Protein AF-X1SFY9-F1 (afdb_monomer)

Sequence (56 aa):
MKNVILLTIDTLRKDVLGCYDSKSNLTPFIDSLQGSCIRFTNMQATGPYTQASFPA

Secondary structure (DSSP, 8-state):
---------TT--GGG-GGGT-SS---HHHHHTGGGSPPPSS---SSSSHHHHS--

Radius of gyration: 13.26 Å; Cα contacts (8 Å, |Δi|>4): 34; chains: 1; bounding box: 34×21×32 Å

InterPro domains:
  IPR000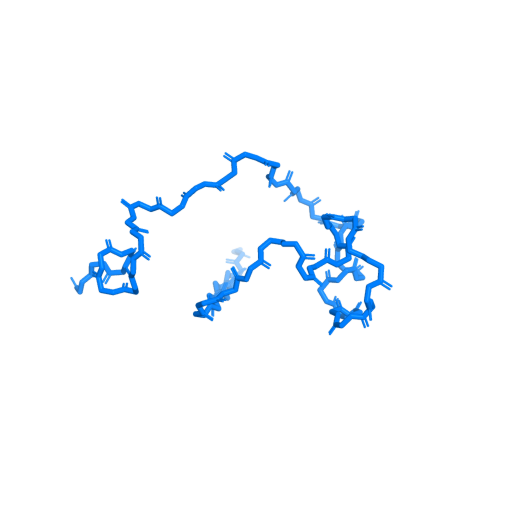917 Sulfatase, N-terminal [PF00884] (2-55)
  IPR017850 Alkaline-phosphatase-like, core domain superfamily [G3DSA:3.40.720.10] (1-56)
  IPR017850 Alkaline-phosphatase-like, core domain superfamily [SSF53649] (2-54)

Structure (mmCIF, N/CA/C/O backbone):
data_AF-X1SFY9-F1
#
_entry.id   AF-X1SFY9-F1
#
loop_
_atom_site.group_PDB
_atom_site.id
_atom_site.type_symbol
_atom_site.label_atom_id
_atom_site.label_alt_id
_atom_site.label_comp_id
_atom_site.label_asym_id
_atom_site.label_entity_id
_atom_site.label_seq_id
_atom_site.pdbx_PDB_ins_code
_atom_site.Cartn_x
_atom_site.Cartn_y
_atom_site.Cartn_z
_atom_site.occupancy
_atom_site.B_iso_or_equiv
_atom_site.auth_seq_id
_atom_site.auth_comp_id
_atom_site.auth_asym_id
_atom_site.auth_atom_id
_atom_site.pdbx_PDB_model_num
ATOM 1 N N . MET A 1 1 ? -18.934 5.548 19.350 1.00 81.62 1 MET A N 1
ATOM 2 C CA . MET A 1 1 ? -18.881 5.400 17.876 1.00 81.62 1 MET A CA 1
ATOM 3 C C . MET A 1 1 ? -17.441 5.583 17.420 1.00 81.62 1 MET A C 1
ATOM 5 O O . MET A 1 1 ? -16.709 6.285 18.107 1.00 81.62 1 MET A O 1
ATOM 9 N N . LYS A 1 2 ? -17.021 4.941 16.325 1.00 93.25 2 LYS A N 1
ATOM 10 C CA . LYS A 1 2 ? -15.689 5.135 15.730 1.00 93.25 2 LYS A CA 1
ATOM 11 C C . LYS A 1 2 ? -15.857 5.789 14.364 1.00 93.25 2 LYS A C 1
ATOM 13 O O . LYS A 1 2 ? -16.671 5.322 13.575 1.00 93.25 2 LYS A O 1
ATOM 18 N N . ASN A 1 3 ? -15.087 6.839 14.106 1.00 96.88 3 ASN A N 1
ATOM 19 C CA . ASN A 1 3 ? -14.997 7.435 12.779 1.00 96.88 3 ASN A CA 1
ATOM 20 C C . ASN A 1 3 ? -14.042 6.597 11.928 1.00 96.88 3 ASN A C 1
ATOM 22 O O . ASN A 1 3 ? -13.043 6.088 12.441 1.00 96.88 3 ASN A O 1
ATOM 26 N N . VAL A 1 4 ? -14.353 6.453 10.643 1.00 97.00 4 VAL A N 1
ATOM 27 C CA . VAL A 1 4 ? -13.551 5.676 9.694 1.00 97.00 4 VAL A CA 1
ATOM 28 C C . VAL A 1 4 ? -13.181 6.574 8.523 1.00 97.00 4 VAL A C 1
ATOM 30 O O . VAL A 1 4 ? -14.041 7.258 7.974 1.00 97.00 4 VAL A O 1
ATOM 33 N N . ILE A 1 5 ? -11.902 6.559 8.150 1.00 95.69 5 ILE A N 1
ATOM 34 C CA . ILE A 1 5 ? -11.377 7.215 6.951 1.00 95.69 5 ILE A CA 1
ATOM 35 C C . ILE A 1 5 ? -10.800 6.118 6.058 1.00 95.69 5 ILE A C 1
ATOM 37 O O . ILE A 1 5 ? -9.927 5.368 6.495 1.00 95.69 5 ILE A O 1
ATOM 41 N N . LEU A 1 6 ? -11.286 6.032 4.820 1.00 95.12 6 LEU A N 1
ATOM 42 C CA . LEU A 1 6 ? -10.735 5.162 3.784 1.00 95.12 6 LEU A CA 1
ATOM 43 C C . LEU A 1 6 ? -9.913 6.014 2.813 1.00 95.12 6 LEU A C 1
ATOM 45 O O . LEU A 1 6 ? -10.464 6.851 2.105 1.00 95.12 6 LEU A O 1
ATOM 49 N N . LEU A 1 7 ? -8.599 5.792 2.790 1.00 94.50 7 LEU A N 1
ATOM 50 C CA . LEU A 1 7 ? -7.686 6.403 1.829 1.00 94.50 7 LEU A CA 1
ATOM 51 C C . LEU A 1 7 ? -7.326 5.376 0.753 1.00 94.50 7 LEU A C 1
ATOM 53 O O . LEU A 1 7 ? -6.744 4.337 1.058 1.00 94.50 7 LEU A O 1
ATOM 57 N N . THR A 1 8 ? -7.638 5.686 -0.502 1.00 93.25 8 THR A N 1
ATOM 58 C CA . THR A 1 8 ? -7.239 4.899 -1.675 1.00 93.25 8 THR A CA 1
ATOM 59 C C . THR A 1 8 ? -6.288 5.715 -2.541 1.00 93.25 8 THR A C 1
ATOM 61 O O . THR A 1 8 ? -6.484 6.918 -2.699 1.00 93.25 8 THR A O 1
ATOM 64 N N . ILE A 1 9 ? -5.270 5.072 -3.112 1.00 93.81 9 ILE A N 1
ATOM 65 C CA . ILE A 1 9 ? -4.268 5.719 -3.969 1.00 93.81 9 ILE A CA 1
ATOM 66 C C . ILE A 1 9 ? -4.215 4.948 -5.287 1.00 93.81 9 ILE A C 1
ATOM 68 O O . ILE A 1 9 ? -4.005 3.735 -5.282 1.0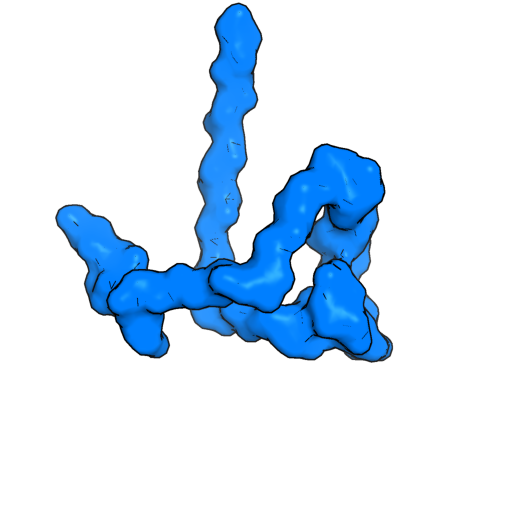0 93.81 9 ILE A O 1
ATOM 72 N N . ASP A 1 10 ? -4.416 5.643 -6.403 1.00 93.94 10 ASP A N 1
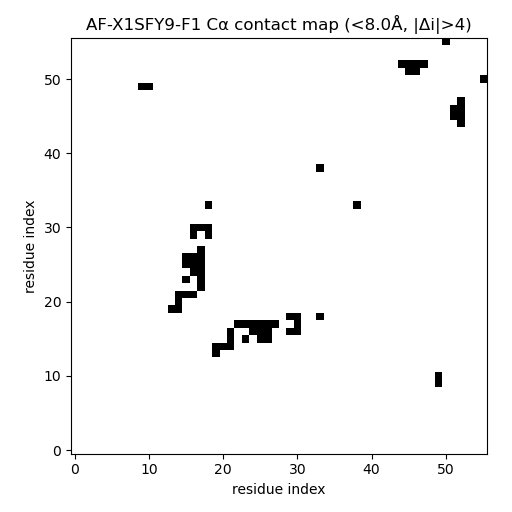ATOM 73 C CA . ASP A 1 10 ? -4.379 5.030 -7.729 1.00 93.94 10 ASP A CA 1
ATOM 74 C C . ASP A 1 10 ? -2.935 4.786 -8.180 1.00 93.94 10 ASP A C 1
ATOM 76 O O . ASP A 1 10 ? -2.041 5.594 -7.921 1.00 93.94 10 ASP A O 1
ATOM 80 N N . THR A 1 11 ? -2.698 3.666 -8.865 1.00 92.81 11 THR A N 1
ATOM 81 C CA . THR A 1 11 ? -1.382 3.263 -9.404 1.00 92.81 11 THR A CA 1
ATOM 82 C C . THR A 1 11 ? -0.232 3.167 -8.380 1.00 92.81 11 THR A C 1
ATOM 84 O O . THR A 1 11 ? 0.944 3.200 -8.751 1.00 92.81 11 THR A O 1
ATOM 87 N N . LEU A 1 12 ? -0.534 3.003 -7.084 1.00 93.81 12 LEU A N 1
ATOM 88 C CA . LEU A 1 12 ? 0.495 2.887 -6.048 1.00 93.81 12 LEU A CA 1
ATOM 89 C C . LEU A 1 12 ? 1.247 1.556 -6.144 1.00 93.81 12 LEU A C 1
ATOM 91 O O . LEU A 1 12 ? 0.686 0.475 -5.964 1.00 93.81 12 LEU A O 1
ATOM 95 N N . ARG A 1 13 ? 2.556 1.643 -6.355 1.00 93.38 13 ARG A N 1
ATOM 96 C CA . ARG A 1 13 ? 3.444 0.484 -6.340 1.00 93.38 13 ARG A CA 1
ATOM 97 C C . ARG A 1 13 ? 3.874 0.124 -4.919 1.00 93.38 13 ARG A C 1
ATOM 99 O O . ARG A 1 13 ? 4.196 0.991 -4.116 1.00 93.38 13 ARG A O 1
ATOM 106 N N . LYS A 1 14 ? 3.956 -1.174 -4.623 1.00 95.12 14 LYS A N 1
ATOM 107 C CA . LYS A 1 14 ? 4.450 -1.672 -3.329 1.00 95.12 14 LYS A CA 1
ATOM 108 C C . LYS A 1 14 ? 5.924 -1.324 -3.099 1.00 95.12 14 LYS A C 1
ATOM 110 O O . LYS A 1 14 ? 6.297 -0.948 -1.997 1.00 95.12 14 LYS A O 1
ATOM 115 N N . ASP A 1 15 ? 6.753 -1.440 -4.131 1.00 95.25 15 ASP A N 1
ATOM 116 C CA . ASP A 1 15 ? 8.213 -1.360 -4.031 1.00 95.25 15 ASP A CA 1
ATOM 117 C C . ASP A 1 15 ? 8.769 0.065 -3.887 1.00 95.25 15 ASP A C 1
ATOM 119 O O . ASP A 1 15 ? 9.966 0.231 -3.676 1.00 95.25 15 ASP A O 1
ATOM 123 N N . VAL A 1 16 ? 7.920 1.097 -3.965 1.00 96.06 16 VAL A N 1
ATOM 124 C CA . VAL A 1 16 ? 8.331 2.486 -3.689 1.00 96.06 16 VAL A CA 1
ATOM 125 C C . VAL A 1 16 ? 8.160 2.883 -2.222 1.00 96.06 16 VAL A C 1
ATOM 127 O O . VAL A 1 16 ? 8.753 3.873 -1.798 1.00 96.06 16 VAL A O 1
ATOM 130 N N . LEU A 1 17 ? 7.386 2.114 -1.453 1.00 96.62 17 LEU A N 1
ATOM 131 C CA . LEU A 1 17 ? 7.048 2.397 -0.060 1.00 96.62 17 LEU A CA 1
ATOM 132 C C . LEU A 1 17 ? 8.153 1.910 0.885 1.00 96.62 17 LEU A C 1
ATOM 134 O O . LEU A 1 17 ? 8.556 0.744 0.827 1.00 96.62 17 LEU A O 1
ATOM 138 N N . GLY A 1 18 ? 8.627 2.773 1.785 1.00 96.31 18 GLY A N 1
ATOM 139 C CA . GLY A 1 18 ? 9.643 2.406 2.781 1.00 96.31 18 GLY A CA 1
ATOM 140 C C . GLY A 1 18 ? 9.153 1.310 3.727 1.00 96.31 18 GLY A C 1
ATOM 141 O O . GLY A 1 18 ? 9.905 0.404 4.085 1.00 96.31 18 GLY A O 1
ATOM 142 N N . CYS A 1 19 ? 7.853 1.297 4.020 1.00 94.81 19 CYS A N 1
ATOM 143 C CA . CYS A 1 19 ? 7.192 0.233 4.761 1.00 94.81 19 CYS A CA 1
ATOM 144 C C . CYS A 1 19 ? 7.130 -1.107 4.010 1.00 94.81 19 CYS A C 1
ATOM 146 O O . CYS A 1 19 ? 6.572 -2.059 4.537 1.00 94.81 19 CYS A O 1
ATOM 148 N N . TYR A 1 20 ? 7.700 -1.231 2.812 1.00 95.62 20 TYR A N 1
ATOM 149 C CA . TYR A 1 20 ? 7.971 -2.508 2.143 1.00 95.62 20 TYR A CA 1
ATOM 150 C C . TYR A 1 20 ? 9.435 -2.593 1.681 1.00 95.62 20 TYR A C 1
ATOM 152 O O . TYR A 1 20 ? 9.724 -3.155 0.627 1.00 95.62 20 TYR A O 1
ATOM 160 N N . ASP A 1 21 ? 10.347 -2.040 2.486 1.00 93.75 21 ASP A N 1
ATOM 161 C CA . ASP A 1 21 ? 11.808 -2.115 2.337 1.00 93.75 21 ASP A CA 1
ATOM 162 C C . ASP A 1 21 ? 12.395 -1.276 1.184 1.00 93.75 21 ASP A C 1
ATOM 164 O O . ASP A 1 21 ? 13.559 -1.447 0.800 1.00 93.75 21 ASP A O 1
ATOM 168 N N . SER A 1 22 ? 11.628 -0.317 0.653 1.00 96.12 22 SER A N 1
ATOM 169 C CA . SER A 1 22 ? 12.157 0.676 -0.287 1.00 96.12 22 SER A CA 1
ATOM 170 C C . SER A 1 22 ? 13.231 1.550 0.367 1.00 96.12 22 SER A C 1
ATOM 172 O O . SER A 1 22 ? 13.051 2.084 1.461 1.00 96.12 22 SER A O 1
ATOM 174 N N . LYS A 1 23 ? 14.340 1.768 -0.348 1.00 94.44 23 LYS A N 1
ATOM 175 C CA . LYS A 1 23 ? 15.454 2.634 0.087 1.00 94.44 23 LYS A CA 1
ATOM 176 C C . LYS A 1 23 ? 15.378 4.056 -0.47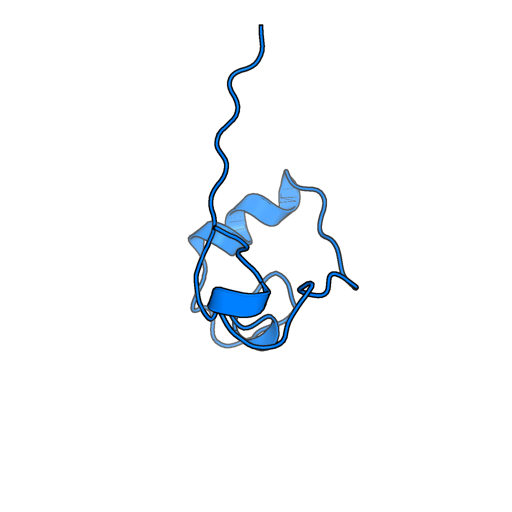1 1.00 94.44 23 LYS A C 1
ATOM 178 O O . LYS A 1 23 ? 16.274 4.855 -0.217 1.00 94.44 23 LYS A O 1
ATOM 183 N N . SER A 1 24 ? 14.344 4.373 -1.253 1.00 93.25 24 SER A N 1
ATOM 184 C CA . SER A 1 24 ? 14.215 5.673 -1.923 1.00 93.25 24 SER A CA 1
ATOM 185 C C . SER A 1 24 ? 13.706 6.794 -1.008 1.00 93.25 24 SER A C 1
ATOM 187 O O . SER A 1 24 ? 13.827 7.959 -1.373 1.00 93.25 24 SER A O 1
ATOM 189 N N . ASN A 1 25 ? 13.160 6.454 0.170 1.00 93.12 25 ASN A N 1
ATOM 190 C CA . ASN A 1 25 ? 12.592 7.394 1.148 1.00 93.12 25 ASN A CA 1
ATOM 191 C C . ASN A 1 25 ? 11.546 8.361 0.546 1.00 93.12 25 ASN A C 1
ATOM 193 O O . ASN A 1 25 ? 11.473 9.532 0.914 1.00 93.12 25 ASN A O 1
ATOM 197 N N . LEU A 1 26 ? 10.742 7.885 -0.411 1.00 96.50 26 LEU A N 1
ATOM 198 C CA . LEU A 1 26 ? 9.744 8.711 -1.105 1.00 96.50 26 LEU A CA 1
ATO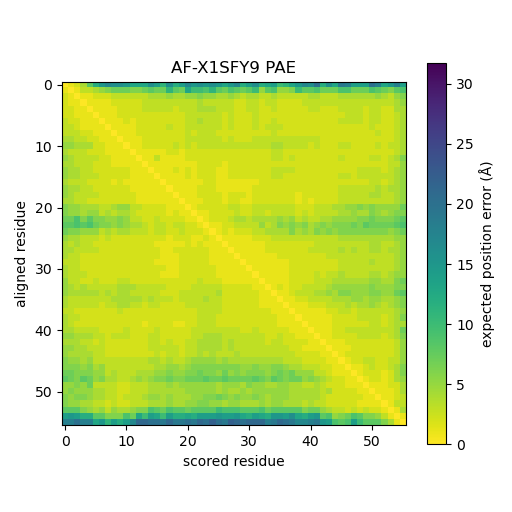M 199 C C . LEU A 1 26 ? 8.441 8.890 -0.314 1.00 96.50 26 LEU A C 1
ATOM 201 O O . LEU A 1 26 ? 7.640 9.760 -0.648 1.00 96.50 26 LEU A O 1
ATOM 205 N N . THR A 1 27 ? 8.212 8.084 0.725 1.00 96.94 27 THR A N 1
ATOM 206 C CA . THR A 1 27 ? 6.931 8.019 1.445 1.00 96.94 27 THR A CA 1
ATOM 207 C C . THR A 1 27 ? 7.041 8.206 2.962 1.00 96.94 27 THR A C 1
ATOM 209 O O . THR A 1 27 ? 6.352 7.506 3.706 1.00 96.94 27 THR A O 1
ATOM 212 N N . PRO A 1 28 ? 7.819 9.188 3.460 1.00 96.44 28 PRO A N 1
ATOM 213 C CA . PRO A 1 28 ? 8.160 9.290 4.881 1.00 96.44 28 PRO A CA 1
ATOM 214 C C . PRO A 1 28 ? 6.936 9.405 5.803 1.00 96.44 28 PRO A C 1
ATOM 216 O O . PRO A 1 28 ? 6.941 8.872 6.909 1.00 96.44 28 PRO A O 1
ATOM 219 N N . PHE A 1 29 ? 5.859 10.057 5.350 1.00 96.25 29 PHE A N 1
ATOM 22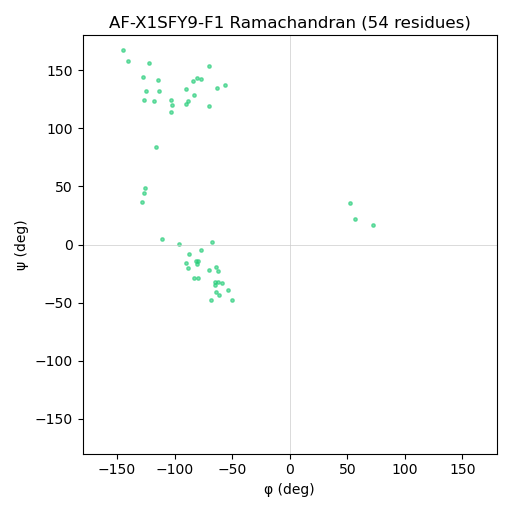0 C CA . PHE A 1 29 ? 4.620 10.143 6.124 1.00 96.25 29 PHE A CA 1
ATOM 221 C C . PHE A 1 29 ? 3.912 8.787 6.246 1.00 96.25 29 PHE A C 1
ATOM 223 O O . PHE A 1 29 ? 3.566 8.387 7.352 1.00 96.25 29 PHE A O 1
ATOM 230 N N . ILE A 1 30 ? 3.739 8.050 5.142 1.00 95.75 30 ILE A N 1
ATOM 231 C CA . ILE A 1 30 ? 3.127 6.710 5.172 1.00 95.75 30 ILE A CA 1
ATOM 232 C C . ILE A 1 30 ? 3.977 5.766 6.029 1.00 95.75 30 ILE A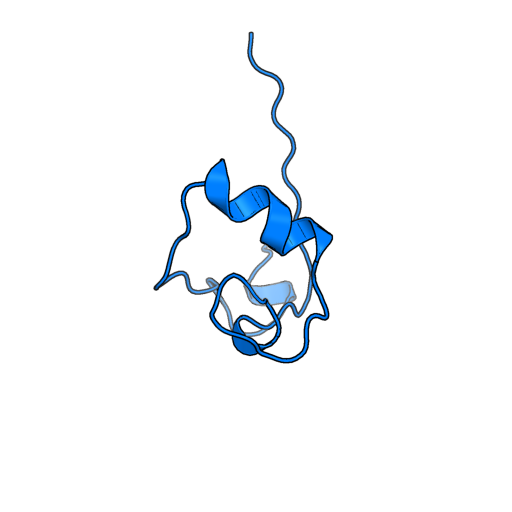 C 1
ATOM 234 O O . ILE A 1 30 ? 3.442 5.037 6.862 1.00 95.75 30 ILE A O 1
ATOM 238 N N . ASP A 1 31 ? 5.298 5.824 5.867 1.00 96.00 31 ASP A N 1
ATOM 239 C CA . ASP A 1 31 ? 6.235 4.959 6.583 1.00 96.00 31 ASP A CA 1
ATOM 240 C C . ASP A 1 31 ? 6.206 5.222 8.098 1.00 96.00 31 ASP A C 1
ATOM 242 O O . ASP A 1 31 ? 6.266 4.282 8.893 1.00 96.00 31 ASP A O 1
ATOM 246 N N . SER A 1 32 ? 5.994 6.480 8.511 1.00 95.75 32 SER A N 1
ATOM 247 C CA . SER A 1 32 ? 5.843 6.850 9.927 1.00 95.75 32 SER A CA 1
ATOM 248 C C . SER A 1 32 ? 4.630 6.210 10.615 1.00 95.75 32 SER A C 1
ATOM 250 O O . SER A 1 32 ? 4.633 6.047 11.835 1.00 95.75 32 SER A O 1
ATOM 252 N N . LEU A 1 33 ? 3.609 5.798 9.853 1.00 95.06 33 LEU A N 1
ATOM 253 C CA . LEU A 1 33 ? 2.406 5.170 10.403 1.00 95.06 33 LEU A CA 1
ATOM 254 C C . LEU A 1 33 ? 2.603 3.680 10.713 1.00 95.06 33 LEU A C 1
ATOM 256 O O . LEU A 1 33 ? 1.821 3.117 11.479 1.00 95.06 33 LEU A O 1
ATOM 260 N N . GLN A 1 34 ? 3.642 3.033 10.167 1.00 92.94 34 GLN A N 1
ATOM 261 C CA . GLN A 1 34 ? 3.819 1.577 10.241 1.00 92.94 34 GLN A CA 1
ATOM 262 C C . GLN A 1 34 ? 3.775 1.033 11.677 1.00 92.94 34 GLN A C 1
ATOM 264 O O . GLN A 1 34 ? 3.191 -0.025 11.901 1.00 92.94 34 GLN A O 1
ATOM 269 N N . GLY A 1 35 ? 4.357 1.746 12.649 1.00 94.44 35 GLY A N 1
ATOM 270 C CA . GLY A 1 35 ? 4.390 1.313 14.054 1.00 94.44 35 GLY A CA 1
ATOM 271 C C . GLY A 1 35 ? 3.011 1.209 14.720 1.00 94.44 35 GLY A C 1
ATOM 272 O O . GLY A 1 35 ? 2.868 0.507 15.717 1.00 94.44 35 GLY A O 1
ATOM 273 N N . SER A 1 36 ? 1.998 1.861 14.147 1.00 96.75 36 SER A N 1
ATOM 274 C CA . SER A 1 36 ? 0.623 1.910 14.659 1.00 96.75 36 SER A CA 1
ATOM 275 C C . SER A 1 36 ? -0.368 1.143 13.776 1.00 96.75 36 SER A C 1
ATOM 277 O O . SER A 1 36 ? -1.576 1.197 14.014 1.00 96.75 36 SER A O 1
ATOM 279 N N . CYS A 1 37 ? 0.112 0.450 12.739 1.00 96.06 37 CYS A N 1
ATOM 280 C CA . CYS A 1 37 ? -0.723 -0.191 11.727 1.00 96.06 37 CYS A CA 1
ATOM 281 C C . CYS A 1 37 ? -0.470 -1.698 11.627 1.00 96.06 37 CYS A C 1
ATOM 283 O O . CYS A 1 37 ? 0.612 -2.206 11.908 1.00 96.06 37 CYS A O 1
ATOM 285 N N . ILE A 1 38 ? -1.479 -2.416 11.134 1.00 96.75 38 ILE A N 1
ATOM 286 C CA . ILE A 1 38 ? -1.314 -3.786 10.649 1.00 96.75 38 ILE A CA 1
ATOM 287 C C . ILE A 1 38 ? -0.939 -3.705 9.168 1.00 96.75 38 ILE A C 1
ATOM 289 O O . ILE A 1 38 ? -1.665 -3.111 8.372 1.00 96.75 38 ILE A O 1
ATOM 293 N N . ARG A 1 39 ? 0.199 -4.299 8.799 1.00 95.00 39 ARG A N 1
ATOM 294 C CA . ARG A 1 39 ? 0.721 -4.307 7.426 1.00 95.00 39 ARG A CA 1
ATOM 295 C C . ARG A 1 39 ? 0.470 -5.661 6.764 1.00 95.00 39 ARG A C 1
ATOM 297 O O . ARG A 1 39 ? 0.934 -6.686 7.258 1.00 95.00 39 ARG A O 1
ATOM 304 N N . PHE A 1 40 ? -0.193 -5.659 5.611 1.00 95.88 40 PHE A N 1
ATOM 305 C CA . PHE A 1 40 ? -0.419 -6.861 4.807 1.00 95.88 40 PHE A CA 1
ATOM 306 C C . PHE A 1 40 ? 0.720 -7.057 3.801 1.00 95.88 40 PHE A C 1
ATOM 308 O O . PHE A 1 40 ? 0.962 -6.209 2.951 1.00 95.88 40 PHE A O 1
ATOM 315 N N . THR A 1 41 ? 1.428 -8.185 3.861 1.00 95.69 41 THR A N 1
ATOM 316 C CA . THR A 1 41 ? 2.583 -8.450 2.978 1.00 95.69 41 THR A CA 1
ATOM 317 C C . THR A 1 41 ? 2.208 -9.115 1.653 1.00 95.69 41 THR A C 1
ATOM 319 O O . THR A 1 41 ? 2.974 -9.012 0.690 1.00 95.69 41 THR A O 1
ATOM 322 N N . ASN A 1 42 ? 1.027 -9.740 1.591 1.00 95.06 42 ASN A N 1
ATOM 323 C CA . ASN A 1 42 ? 0.498 -10.469 0.436 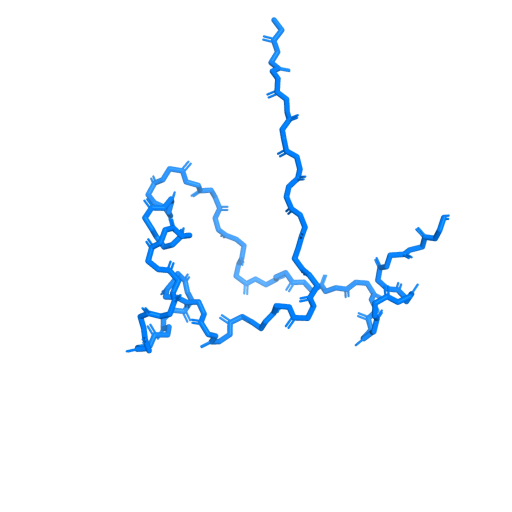1.00 95.06 42 ASN A CA 1
ATOM 324 C C . ASN A 1 42 ? -0.903 -9.967 0.027 1.00 95.06 42 ASN A C 1
ATOM 326 O O . ASN A 1 42 ? -1.837 -10.751 -0.119 1.00 95.06 42 ASN A O 1
ATOM 330 N N . MET A 1 43 ? -1.066 -8.647 -0.093 1.00 93.19 43 MET A N 1
ATOM 331 C CA . MET A 1 43 ? -2.299 -8.035 -0.595 1.00 93.19 43 MET A CA 1
ATOM 332 C C . MET A 1 43 ? -2.223 -7.862 -2.113 1.00 93.19 43 MET A C 1
ATOM 334 O O . MET A 1 43 ? -1.215 -7.383 -2.630 1.00 93.19 43 MET A O 1
ATOM 338 N N . GLN A 1 44 ? -3.285 -8.248 -2.814 1.00 93.00 44 GLN A N 1
ATOM 339 C CA . GLN A 1 44 ? -3.386 -8.173 -4.270 1.00 93.00 44 GLN A CA 1
ATOM 340 C C . GLN A 1 44 ? -4.666 -7.427 -4.646 1.00 93.00 44 GLN A C 1
ATOM 342 O O . GLN A 1 44 ? -5.683 -7.552 -3.963 1.00 93.00 44 GLN A O 1
ATOM 347 N N . ALA A 1 45 ? -4.602 -6.638 -5.717 1.00 92.69 45 ALA A N 1
ATOM 348 C CA . ALA A 1 45 ? -5.787 -6.025 -6.297 1.00 92.69 45 ALA A CA 1
ATOM 349 C C . ALA A 1 45 ? -6.666 -7.096 -6.962 1.00 92.69 45 ALA A C 1
ATOM 351 O O . ALA A 1 45 ? -6.171 -8.130 -7.411 1.00 92.69 45 ALA A O 1
ATOM 352 N N . THR A 1 46 ? -7.968 -6.835 -7.045 1.00 92.81 46 THR A N 1
ATOM 353 C CA . THR A 1 46 ? -8.932 -7.714 -7.727 1.00 92.81 46 THR A CA 1
ATOM 354 C C . THR A 1 46 ? -8.761 -7.710 -9.248 1.00 92.81 46 THR A C 1
ATOM 356 O O . THR A 1 46 ? -9.167 -8.666 -9.905 1.00 92.81 46 THR A O 1
ATOM 359 N N . GLY A 1 47 ? -8.140 -6.667 -9.808 1.00 92.94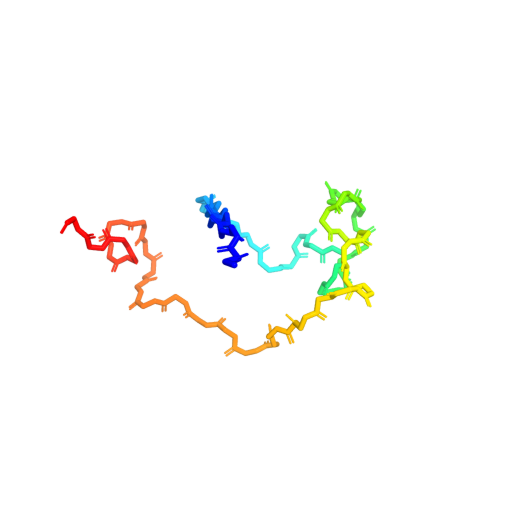 47 GLY A N 1
ATOM 360 C CA . GLY A 1 47 ? -7.832 -6.543 -11.227 1.00 92.94 47 GLY A CA 1
ATOM 361 C C . GLY A 1 47 ? -6.498 -5.828 -11.487 1.00 92.94 47 GLY A C 1
ATOM 362 O O . GLY A 1 47 ? -5.906 -5.242 -10.580 1.00 92.94 47 GLY A O 1
ATOM 363 N N . PRO A 1 48 ? -5.985 -5.875 -12.728 1.00 89.69 48 PRO A N 1
ATOM 364 C CA . PRO A 1 48 ? -4.680 -5.302 -13.060 1.00 89.69 48 PRO A CA 1
ATOM 365 C C . PRO A 1 48 ? -4.716 -3.809 -13.440 1.00 89.69 48 PRO A C 1
ATOM 367 O O . PRO A 1 48 ? -3.660 -3.205 -13.600 1.00 89.69 48 PRO A O 1
ATOM 370 N N . TYR A 1 49 ? -5.896 -3.202 -13.599 1.00 90.25 49 TYR A N 1
ATOM 371 C CA . TYR A 1 49 ? -6.062 -1.788 -13.960 1.00 90.25 49 TYR A CA 1
ATOM 372 C C . TYR A 1 49 ? -7.220 -1.150 -13.188 1.00 90.25 49 TYR A C 1
ATOM 374 O O . TYR A 1 49 ? -8.128 -1.847 -12.737 1.00 90.25 49 TYR A O 1
ATOM 382 N N . THR A 1 50 ? -7.205 0.181 -13.061 1.00 90.38 50 THR A N 1
ATOM 383 C CA . THR A 1 50 ? -8.086 0.950 -12.164 1.00 90.38 50 THR A CA 1
ATOM 384 C C . THR A 1 50 ? -9.565 0.586 -12.313 1.00 90.38 50 THR A C 1
ATOM 386 O O . THR A 1 50 ? -10.202 0.269 -11.319 1.00 90.38 50 THR A O 1
ATOM 389 N N . GLN A 1 51 ? -10.095 0.520 -13.539 1.00 91.19 51 GLN A N 1
ATOM 390 C CA . GLN A 1 51 ? -11.505 0.169 -13.783 1.00 91.19 51 GLN A CA 1
ATOM 391 C C . GLN A 1 51 ? -11.875 -1.267 -13.362 1.00 91.19 51 GLN A C 1
ATOM 393 O O . GLN A 1 51 ? -12.997 -1.506 -12.940 1.00 91.19 51 GLN A O 1
ATOM 398 N N . ALA A 1 52 ? -10.952 -2.231 -13.463 1.00 90.12 52 ALA A N 1
ATOM 399 C CA . ALA A 1 52 ? -11.202 -3.601 -13.004 1.00 90.12 52 ALA A CA 1
ATOM 400 C C . ALA A 1 52 ? -11.056 -3.743 -11.480 1.00 90.12 52 ALA A C 1
ATOM 402 O O . ALA A 1 52 ? -11.699 -4.600 -10.876 1.00 90.12 52 ALA A O 1
ATOM 403 N N . SER A 1 53 ? -10.212 -2.915 -10.861 1.00 91.44 53 SER A N 1
ATOM 404 C CA . SER A 1 53 ? -9.979 -2.921 -9.411 1.00 91.44 53 SER A CA 1
ATOM 405 C C . SER A 1 53 ? -11.026 -2.132 -8.625 1.00 91.44 53 SER A C 1
ATOM 407 O O . SER A 1 53 ? -11.294 -2.463 -7.472 1.00 91.44 53 SER A O 1
ATOM 409 N N . PHE A 1 54 ? -11.619 -1.111 -9.245 1.00 88.00 54 PHE A N 1
ATOM 410 C CA . PHE A 1 54 ? -12.689 -0.280 -8.697 1.00 88.00 54 PHE A CA 1
ATOM 411 C C . PHE A 1 54 ? -13.956 -0.470 -9.541 1.00 88.00 54 PHE A C 1
ATOM 413 O O . PHE A 1 54 ? -14.192 0.323 -10.455 1.00 88.00 54 PHE A O 1
ATOM 420 N N . PRO A 1 55 ? -14.760 -1.519 -9.285 1.00 75.56 55 PRO A N 1
ATOM 421 C CA . PRO A 1 55 ? -16.093 -1.593 -9.873 1.00 75.56 55 PRO A CA 1
ATOM 422 C C . PRO A 1 55 ? -16.902 -0.340 -9.490 1.00 75.56 55 PRO A C 1
ATOM 424 O O . PRO A 1 55 ? -16.812 0.124 -8.350 1.00 75.56 55 PRO A O 1
ATOM 427 N N . ALA A 1 56 ? -17.625 0.211 -10.471 1.00 58.53 56 ALA A N 1
ATOM 428 C CA . ALA A 1 56 ? -18.472 1.401 -10.342 1.00 58.53 56 ALA A CA 1
ATOM 429 C C . ALA A 1 56 ? -19.714 1.165 -9.469 1.00 58.53 56 ALA A C 1
ATOM 431 O O . ALA A 1 56 ? -20.225 0.020 -9.466 1.00 58.53 56 ALA A O 1
#

Organism: NCBI:txid412755

Foldseek 3Di:
DDDDDDDDDAPDDPQCDVCNVHPPCPCVPVNVCNVVDDDDPDDDACDDHDCSRDPD

Mean predicted aligned error: 3.49 Å

pLDDT: mean 93.08, std 5.89, range [58.53, 97.0]

Solvent-accessible surface area (backbone atoms only — not comparable to full-atom values): 4006 Å² total; per-residue (Å²): 139,81,88,84,85,89,86,84,72,86,91,70,63,66,70,55,30,39,79,59,76,24,87,76,68,75,34,62,72,67,38,68,45,50,91,82,52,89,83,77,91,85,76,76,72,87,35,97,46,69,69,63,50,49,74,131